Protein AF-A0A4R0JQH6-F1 (afdb_monomer_lite)

Structure (mmCIF, N/CA/C/O backbone):
data_AF-A0A4R0JQH6-F1
#
_entry.id   AF-A0A4R0JQH6-F1
#
loop_
_atom_site.group_PDB
_atom_site.id
_atom_site.type_symbol
_atom_site.label_atom_id
_atom_site.label_alt_id
_atom_site.label_comp_id
_atom_site.label_asym_id
_atom_site.label_entity_id
_atom_site.label_seq_id
_atom_site.pdbx_PDB_ins_code
_atom_site.Cartn_x
_atom_site.Cartn_y
_atom_site.Cartn_z
_atom_site.occupancy
_atom_site.B_iso_or_equiv
_atom_site.auth_seq_id
_atom_site.auth_comp_id
_atom_site.auth_asym_id
_atom_site.auth_atom_id
_atom_site.pdbx_PDB_model_num
ATOM 1 N N . MET A 1 1 ? 9.133 0.583 -5.913 1.00 33.62 1 MET A N 1
ATOM 2 C CA . MET A 1 1 ? 8.965 -0.615 -6.782 1.00 33.62 1 MET A CA 1
ATOM 3 C C . MET A 1 1 ? 9.363 -0.235 -8.214 1.00 33.62 1 MET A C 1
ATOM 5 O O . MET A 1 1 ? 8.990 0.852 -8.626 1.00 33.62 1 MET A O 1
ATOM 9 N N . LEU A 1 2 ? 10.168 -1.016 -8.957 1.00 27.08 2 LEU A N 1
ATOM 10 C CA . LEU A 1 2 ? 10.593 -0.625 -10.320 1.00 27.08 2 LEU A CA 1
ATOM 11 C C . LEU A 1 2 ? 9.439 -0.858 -11.313 1.00 27.08 2 LEU A C 1
ATOM 13 O O . LEU A 1 2 ? 9.282 -1.960 -11.832 1.00 27.08 2 LEU A O 1
ATOM 17 N N . VAL A 1 3 ? 8.613 0.161 -11.547 1.00 39.47 3 VAL A N 1
ATOM 18 C CA . VAL A 1 3 ? 7.642 0.173 -12.649 1.00 39.47 3 VAL A CA 1
ATOM 19 C C . VAL A 1 3 ? 8.381 0.680 -13.884 1.00 39.47 3 VAL A C 1
ATOM 21 O O . VAL A 1 3 ? 8.733 1.855 -13.969 1.00 39.47 3 VAL A O 1
ATOM 24 N N . VAL A 1 4 ? 8.685 -0.217 -14.823 1.00 35.81 4 VAL A N 1
ATOM 25 C CA . VAL A 1 4 ? 9.230 0.167 -16.131 1.00 35.81 4 VAL A CA 1
ATOM 26 C C . VAL A 1 4 ? 8.082 0.785 -16.922 1.00 35.81 4 VAL A C 1
ATOM 28 O O . VAL A 1 4 ? 7.180 0.077 -17.360 1.00 35.81 4 VAL A O 1
ATOM 31 N N . ALA A 1 5 ? 8.098 2.110 -17.053 1.00 39.00 5 ALA A N 1
ATOM 32 C CA . ALA A 1 5 ? 7.128 2.852 -17.842 1.00 39.00 5 ALA A CA 1
ATOM 33 C C . ALA A 1 5 ? 7.198 2.402 -19.310 1.00 39.00 5 ALA A C 1
ATOM 35 O O . ALA A 1 5 ? 8.166 2.681 -20.018 1.00 39.00 5 ALA A O 1
ATOM 36 N N . THR A 1 6 ? 6.172 1.696 -19.777 1.00 34.75 6 THR A N 1
ATOM 37 C CA . THR A 1 6 ? 5.913 1.544 -21.209 1.00 34.75 6 THR A CA 1
ATOM 38 C C . THR A 1 6 ? 5.288 2.845 -21.693 1.00 34.75 6 THR A C 1
ATOM 40 O O . THR A 1 6 ? 4.192 3.201 -21.265 1.00 34.75 6 THR A O 1
ATOM 43 N N . GLY A 1 7 ? 6.035 3.581 -22.516 1.00 36.38 7 GLY A N 1
ATOM 44 C CA . GLY A 1 7 ? 5.685 4.921 -22.972 1.00 36.38 7 GLY A CA 1
ATOM 45 C C . GLY A 1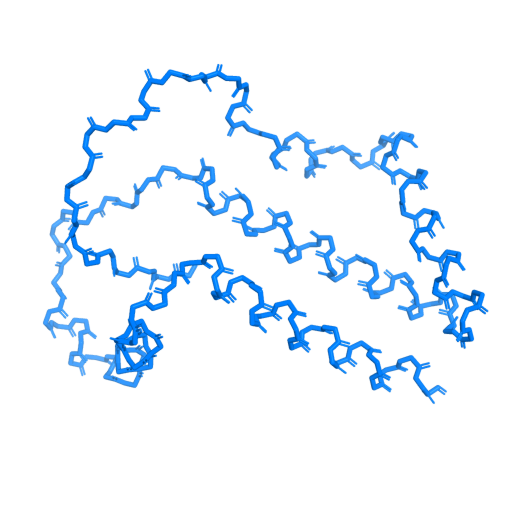 7 ? 4.319 5.017 -23.656 1.00 36.38 7 GLY A C 1
ATOM 46 O O . GLY A 1 7 ? 3.957 4.188 -24.489 1.00 36.38 7 GLY A O 1
ATOM 47 N N . GLY A 1 8 ? 3.614 6.091 -23.317 1.00 30.50 8 GLY A N 1
ATOM 48 C CA . GLY A 1 8 ? 2.473 6.639 -24.034 1.00 30.50 8 GLY A CA 1
ATOM 49 C C . GLY A 1 8 ? 2.417 8.132 -23.724 1.00 30.50 8 GLY A C 1
ATOM 50 O O . GLY A 1 8 ? 2.170 8.508 -22.582 1.00 30.50 8 GLY A O 1
ATOM 51 N N . ASP A 1 9 ? 2.737 8.963 -24.715 1.00 43.09 9 ASP A N 1
ATOM 52 C CA . ASP A 1 9 ? 2.652 10.421 -24.632 1.00 43.09 9 ASP A CA 1
ATOM 53 C C . ASP A 1 9 ? 1.188 10.858 -24.469 1.00 43.09 9 ASP A C 1
ATOM 55 O O . ASP A 1 9 ? 0.386 10.672 -25.386 1.00 43.09 9 ASP A O 1
ATOM 59 N N . ASP A 1 10 ? 0.856 11.498 -23.345 1.00 34.81 10 ASP A N 1
ATOM 60 C CA . ASP A 1 10 ? -0.345 12.332 -23.221 1.00 34.81 10 ASP A CA 1
ATOM 61 C C . ASP A 1 10 ? 0.034 13.721 -22.662 1.00 34.81 10 ASP A C 1
ATOM 63 O O . ASP A 1 10 ? 0.337 13.860 -21.471 1.00 34.81 10 ASP A O 1
ATOM 67 N N . PRO A 1 11 ? 0.095 14.772 -23.504 1.00 43.34 11 PRO A N 1
ATOM 68 C CA . PRO A 1 11 ? 0.470 16.115 -23.092 1.00 43.34 11 PRO A CA 1
ATOM 69 C C . PRO A 1 11 ? -0.778 16.937 -22.736 1.00 43.34 11 PRO A C 1
ATOM 71 O O . PRO A 1 11 ? -1.122 17.889 -23.437 1.00 43.34 11 PRO A O 1
ATOM 74 N N . ALA A 1 12 ? -1.473 16.598 -21.649 1.00 38.97 12 ALA A N 1
ATOM 75 C CA . ALA A 1 12 ? -2.611 17.392 -21.174 1.00 38.97 12 ALA A CA 1
ATOM 76 C C . ALA A 1 12 ? -2.855 17.240 -19.661 1.00 38.97 12 ALA A C 1
ATOM 78 O O . ALA A 1 12 ? -3.779 16.561 -19.229 1.00 38.97 12 ALA A O 1
ATOM 79 N N . GLY A 1 13 ? -2.046 17.904 -18.828 1.00 32.28 13 GLY A N 1
ATOM 80 C CA . GLY A 1 13 ? -2.298 17.911 -17.377 1.00 32.28 13 GLY A CA 1
ATOM 81 C C . GLY A 1 13 ? -1.535 18.941 -16.547 1.00 32.28 13 GLY A C 1
ATOM 82 O O . GLY A 1 13 ? -1.540 18.864 -15.321 1.00 32.28 13 GLY A O 1
ATOM 83 N N . ALA A 1 14 ? -0.866 19.909 -17.173 1.00 39.81 14 ALA A N 1
ATOM 84 C CA . ALA A 1 14 ? -0.080 20.914 -16.465 1.00 39.81 14 ALA A CA 1
ATOM 85 C C . ALA A 1 14 ? -0.945 22.085 -15.960 1.00 39.81 14 ALA A C 1
ATOM 87 O O . ALA A 1 14 ? -0.712 23.218 -16.364 1.00 39.81 14 ALA A O 1
ATOM 88 N N . GLU A 1 15 ? -1.933 21.847 -15.086 1.00 37.22 15 GLU A N 1
ATOM 89 C CA . GLU A 1 15 ? -2.580 22.952 -14.354 1.00 37.22 15 GLU A CA 1
ATOM 90 C C . GLU A 1 15 ? -3.309 22.528 -13.059 1.00 37.22 15 GLU A C 1
ATOM 92 O O . GLU A 1 15 ? -4.532 22.493 -13.001 1.00 37.22 15 GLU A O 1
ATOM 97 N N . GLN A 1 16 ? -2.548 22.226 -11.996 1.00 39.38 16 GLN A N 1
ATOM 98 C CA . GLN A 1 16 ? -2.859 22.580 -10.593 1.00 39.38 16 GLN A CA 1
ATOM 99 C C . GLN A 1 16 ? -1.728 22.117 -9.662 1.00 39.38 16 GLN A C 1
ATOM 101 O O . GLN A 1 16 ? -1.795 21.074 -9.020 1.00 39.38 16 GLN A O 1
ATOM 106 N N . ALA A 1 17 ? -0.663 22.914 -9.562 1.00 41.41 17 ALA A N 1
ATOM 107 C CA . ALA A 1 17 ? 0.397 22.701 -8.575 1.00 41.41 17 ALA A CA 1
ATOM 108 C C . ALA A 1 17 ? -0.054 23.188 -7.180 1.00 41.41 17 ALA A C 1
ATOM 110 O O . ALA A 1 17 ? 0.480 24.150 -6.631 1.00 41.41 17 ALA A O 1
ATOM 111 N N . GLY A 1 18 ? -1.087 22.548 -6.624 1.00 44.03 18 GLY A N 1
ATOM 112 C CA . GLY A 1 18 ? -1.308 22.514 -5.179 1.00 44.03 18 GLY A CA 1
ATOM 113 C C . GLY A 1 18 ? -0.267 21.586 -4.549 1.00 44.03 18 GLY A C 1
ATOM 114 O O . GLY A 1 18 ? 0.088 20.589 -5.166 1.00 44.03 18 GLY A O 1
ATOM 115 N N . ASP A 1 19 ? 0.259 21.952 -3.377 1.00 53.38 19 ASP A N 1
ATOM 116 C CA . ASP A 1 19 ? 1.410 21.329 -2.697 1.00 53.38 19 ASP A CA 1
ATOM 117 C C . ASP A 1 19 ? 1.611 19.825 -2.999 1.00 53.38 19 ASP A C 1
ATOM 119 O O . ASP A 1 19 ? 0.974 18.950 -2.410 1.00 53.38 19 ASP A O 1
ATOM 123 N N . LEU A 1 20 ? 2.549 19.545 -3.913 1.00 65.88 20 LEU A N 1
ATOM 124 C CA . LEU A 1 20 ? 2.930 18.221 -4.432 1.00 65.88 20 LEU A CA 1
ATOM 125 C C . LEU A 1 20 ? 3.530 17.279 -3.363 1.00 65.88 20 LEU A C 1
ATOM 127 O O . LEU A 1 20 ? 4.027 16.211 -3.697 1.00 65.88 20 LEU A O 1
ATOM 131 N N . ASN A 1 21 ? 3.516 17.657 -2.079 1.00 83.38 21 ASN A N 1
ATOM 132 C CA . ASN A 1 21 ? 4.166 16.937 -0.979 1.00 83.38 21 ASN A CA 1
ATOM 133 C C . ASN A 1 21 ? 3.191 16.420 0.090 1.00 83.38 21 ASN A C 1
ATOM 135 O O . ASN A 1 21 ? 3.613 16.145 1.217 1.00 83.38 21 ASN A O 1
ATOM 139 N N . GLY A 1 22 ? 1.896 16.294 -0.214 1.00 86.50 22 GLY A N 1
ATOM 140 C CA . GLY A 1 22 ? 0.880 15.883 0.765 1.00 86.50 22 GLY A CA 1
ATOM 141 C C . GLY A 1 22 ? 1.253 14.641 1.594 1.00 86.50 22 GLY A C 1
ATOM 142 O O . GLY A 1 22 ? 1.070 14.645 2.813 1.00 86.50 22 GLY A O 1
ATOM 143 N N . ALA A 1 23 ? 1.864 13.612 0.992 1.00 90.75 23 ALA A N 1
ATOM 144 C CA . ALA A 1 23 ? 2.277 12.418 1.728 1.00 90.75 23 ALA A CA 1
ATOM 145 C C . ALA A 1 23 ? 3.486 12.672 2.639 1.00 90.75 23 ALA A C 1
ATOM 147 O O . ALA A 1 23 ? 3.553 12.126 3.740 1.00 90.75 23 ALA A O 1
ATOM 148 N N . ARG A 1 24 ? 4.407 13.564 2.250 1.00 90.12 24 ARG A N 1
ATOM 149 C CA . ARG A 1 24 ? 5.528 13.989 3.109 1.00 90.12 24 ARG A CA 1
ATOM 150 C C . ARG A 1 24 ? 5.043 14.795 4.310 1.00 90.12 24 ARG A C 1
ATOM 152 O O . ARG A 1 24 ? 5.558 14.607 5.410 1.00 90.12 24 ARG A O 1
ATOM 159 N N . VAL A 1 25 ? 4.034 15.648 4.120 1.00 90.38 25 VAL A N 1
ATOM 160 C CA . VAL A 1 25 ? 3.391 16.387 5.218 1.00 90.38 25 VAL A CA 1
ATOM 161 C C . VAL A 1 25 ? 2.747 15.413 6.203 1.00 90.38 25 VAL A C 1
ATOM 163 O O . VAL A 1 25 ? 3.016 15.495 7.400 1.00 90.38 25 VAL A O 1
ATOM 166 N N . VAL A 1 26 ? 1.955 14.455 5.711 1.00 88.06 26 VAL A N 1
ATOM 167 C CA . VAL A 1 26 ? 1.317 13.426 6.550 1.00 88.06 26 VAL A CA 1
ATOM 168 C C . VAL A 1 26 ? 2.361 12.570 7.273 1.00 88.06 26 VAL A C 1
ATOM 170 O O . VAL A 1 26 ? 2.269 12.399 8.485 1.00 88.06 26 VAL A O 1
ATOM 173 N N . SER A 1 27 ? 3.405 12.112 6.578 1.00 87.06 27 SER A N 1
ATOM 174 C CA . SER A 1 27 ? 4.470 11.287 7.166 1.00 87.06 27 SER A CA 1
ATOM 175 C C . SER A 1 27 ? 5.264 12.001 8.267 1.00 87.06 27 SER A C 1
ATOM 177 O O . SER A 1 27 ? 5.850 11.335 9.119 1.00 87.06 27 SER A O 1
ATOM 179 N N . ALA A 1 28 ? 5.318 13.334 8.263 1.00 87.75 28 ALA A N 1
ATOM 180 C CA . ALA A 1 28 ? 5.978 14.116 9.308 1.00 87.75 28 ALA A CA 1
ATOM 181 C C . ALA A 1 28 ? 5.041 14.465 10.482 1.00 87.75 28 ALA A C 1
ATOM 183 O O . ALA A 1 28 ? 5.500 14.913 11.535 1.00 87.75 28 ALA A O 1
ATOM 184 N N . ALA A 1 29 ? 3.733 14.250 10.338 1.00 86.56 29 ALA A N 1
ATOM 185 C CA . ALA A 1 29 ? 2.700 14.780 11.222 1.00 86.56 29 ALA A CA 1
ATOM 186 C C . ALA A 1 29 ? 2.394 13.894 12.448 1.00 86.56 29 ALA A C 1
ATOM 188 O O . ALA A 1 29 ? 1.251 13.822 12.896 1.00 86.56 29 ALA A O 1
ATOM 189 N N . HIS A 1 30 ? 3.410 13.271 13.053 1.00 78.56 30 HIS A N 1
ATOM 190 C CA . HIS A 1 30 ? 3.262 12.347 14.193 1.00 78.56 30 HIS A CA 1
ATOM 191 C C . HIS A 1 30 ? 2.541 12.938 15.420 1.00 78.56 30 HIS A C 1
ATOM 193 O O . HIS A 1 30 ? 1.983 12.194 16.221 1.00 78.56 30 HIS A O 1
ATOM 199 N N . LEU A 1 31 ? 2.557 14.266 15.581 1.00 87.12 31 LEU A N 1
ATOM 200 C CA . LEU A 1 31 ? 1.888 14.983 16.677 1.00 87.12 31 LEU A CA 1
ATOM 201 C C . LEU A 1 31 ? 0.568 15.648 16.246 1.00 87.12 31 LEU A C 1
ATOM 203 O O . LEU A 1 31 ? 0.012 16.471 16.972 1.00 87.12 31 LEU A O 1
ATOM 207 N N . SER A 1 32 ? 0.062 15.333 15.052 1.00 90.06 32 SER A N 1
ATOM 208 C CA . SER A 1 32 ? -1.177 15.911 14.535 1.00 90.06 32 SER A CA 1
ATOM 209 C C . SER A 1 32 ? -2.396 15.373 15.276 1.00 90.06 32 SER A C 1
ATOM 211 O O . SER A 1 32 ? -2.731 14.193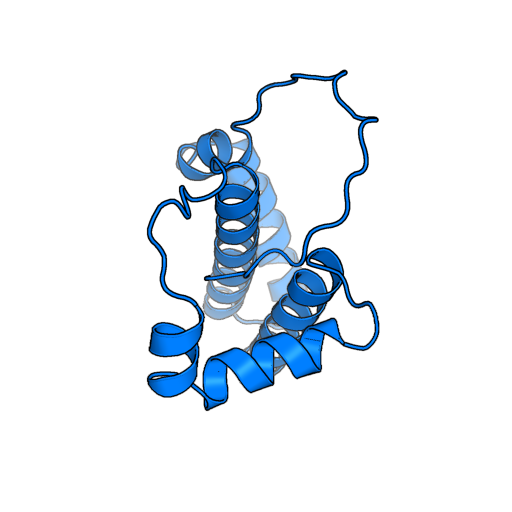 15.183 1.00 90.06 32 SER A O 1
ATOM 213 N N . LEU A 1 33 ? -3.133 16.274 15.934 1.00 90.88 33 LEU A N 1
ATOM 214 C CA . LEU A 1 33 ? -4.413 15.950 16.575 1.00 90.88 33 LEU A CA 1
ATOM 215 C C . LEU A 1 33 ? -5.463 15.456 15.570 1.00 90.88 33 LEU A C 1
ATOM 217 O O . LEU A 1 33 ? -6.310 14.638 15.915 1.00 90.88 33 LEU A O 1
ATOM 221 N N . LYS A 1 34 ? -5.400 15.921 14.314 1.00 91.31 34 LYS A N 1
ATOM 222 C CA . LYS A 1 34 ? -6.305 15.450 13.257 1.00 91.31 34 LYS A CA 1
ATOM 223 C C . LYS A 1 34 ? -6.013 14.003 12.874 1.00 91.31 34 LYS A C 1
ATOM 225 O O . LYS A 1 34 ? -6.948 13.220 12.758 1.00 91.31 34 LYS A O 1
ATOM 230 N N . LEU A 1 35 ? -4.737 13.645 12.707 1.00 88.56 35 LEU A N 1
ATOM 231 C CA . LEU A 1 35 ? -4.365 12.256 12.426 1.00 88.56 35 LEU A CA 1
ATOM 232 C C . LEU A 1 35 ? -4.688 11.357 13.616 1.00 88.56 35 LEU A C 1
ATOM 234 O O . LEU A 1 35 ? -5.250 10.291 13.411 1.00 88.56 35 LEU A O 1
ATOM 238 N N . ALA A 1 36 ? -4.463 11.824 14.848 1.00 90.06 36 ALA A N 1
ATOM 239 C CA . ALA A 1 36 ? -4.881 11.094 16.042 1.00 90.06 36 ALA A CA 1
ATOM 240 C C . ALA A 1 36 ? -6.394 10.803 16.049 1.00 90.06 36 ALA A C 1
ATOM 242 O O . ALA A 1 36 ? -6.787 9.677 16.334 1.00 90.06 36 ALA A O 1
ATOM 243 N N . ALA A 1 37 ? -7.239 11.772 15.674 1.00 93.38 37 ALA A N 1
ATOM 244 C CA . ALA A 1 37 ? -8.687 11.569 15.580 1.00 93.38 37 ALA A CA 1
ATOM 245 C C . ALA A 1 37 ? -9.083 10.570 14.476 1.00 93.38 37 ALA A C 1
ATOM 247 O O . ALA A 1 37 ? -9.984 9.758 14.672 1.00 93.38 37 ALA A O 1
ATOM 248 N N . ILE A 1 38 ? -8.398 10.599 13.328 1.00 92.06 38 ILE A N 1
ATOM 249 C CA . ILE A 1 38 ? -8.614 9.628 12.244 1.00 92.06 38 ILE A CA 1
ATOM 250 C C . ILE A 1 38 ? -8.195 8.221 12.690 1.00 92.06 38 ILE A C 1
ATOM 252 O O . ILE A 1 38 ? -8.949 7.269 12.493 1.00 92.06 38 ILE A O 1
ATOM 256 N N . SER A 1 39 ? -7.028 8.082 13.325 1.00 92.25 39 SER A N 1
ATOM 257 C CA . SER A 1 39 ? -6.562 6.803 13.865 1.00 92.25 39 SER A CA 1
ATOM 258 C C . SER A 1 39 ? -7.509 6.268 14.940 1.00 92.25 39 SER A C 1
ATOM 260 O O . SER A 1 39 ? -7.828 5.083 14.920 1.00 92.25 39 SER A O 1
ATOM 262 N N . GLU A 1 40 ? -7.999 7.125 15.841 1.00 95.12 40 GLU A N 1
ATOM 263 C CA . GLU A 1 40 ? -8.986 6.759 16.865 1.00 95.12 40 GLU A CA 1
ATOM 264 C C . GLU A 1 40 ? -10.280 6.239 16.229 1.00 95.12 40 GLU A C 1
ATOM 266 O O . GLU A 1 40 ? -10.777 5.180 16.611 1.00 95.12 40 GLU A O 1
ATOM 271 N N . LEU A 1 41 ? -10.796 6.926 15.206 1.00 97.44 41 LEU A N 1
ATOM 272 C CA . LEU A 1 41 ? -11.990 6.492 14.481 1.00 97.44 41 LEU A CA 1
ATOM 273 C C . LEU A 1 41 ? -11.782 5.132 13.797 1.00 97.44 41 LEU A C 1
ATOM 275 O O . LEU A 1 41 ? -12.651 4.264 13.876 1.00 97.44 41 LEU A O 1
ATOM 279 N N . ALA A 1 42 ? -10.639 4.926 13.140 1.00 95.31 42 ALA A N 1
ATOM 280 C CA . ALA A 1 42 ? -10.333 3.669 12.463 1.00 95.31 42 ALA A CA 1
ATOM 281 C C . ALA A 1 42 ? -10.206 2.500 13.454 1.00 95.31 42 ALA A C 1
ATOM 283 O O . ALA A 1 42 ? -10.777 1.430 13.238 1.00 95.31 42 ALA A O 1
ATOM 284 N N . ILE A 1 43 ? -9.488 2.711 14.560 1.00 97.00 43 ILE A N 1
ATOM 285 C CA . ILE A 1 43 ? -9.255 1.690 15.587 1.00 97.00 43 ILE A CA 1
ATOM 286 C C . ILE A 1 43 ? -10.558 1.346 16.313 1.00 97.00 43 ILE A C 1
ATOM 288 O O . ILE A 1 43 ? -10.880 0.165 16.442 1.00 97.00 43 ILE A O 1
ATOM 292 N N . SER A 1 44 ? -11.327 2.349 16.746 1.00 97.69 44 SER A N 1
ATOM 293 C CA . SER A 1 44 ? -12.604 2.128 17.439 1.00 97.69 44 SER A CA 1
ATOM 294 C C . SER A 1 44 ? -13.617 1.418 16.540 1.00 97.69 44 SER A C 1
ATOM 296 O O . SER A 1 44 ? -14.224 0.440 16.966 1.00 97.69 44 SER A O 1
ATOM 298 N N . SER A 1 45 ? -13.696 1.792 15.259 1.00 97.12 45 SER A N 1
ATOM 299 C CA . SER A 1 45 ? -14.545 1.109 14.274 1.00 97.12 45 SER A CA 1
ATOM 300 C C . SER A 1 45 ? -14.220 -0.383 14.141 1.00 97.12 45 SER A C 1
ATOM 302 O O . SER A 1 45 ? -15.127 -1.209 14.013 1.00 97.12 45 SER A O 1
ATOM 304 N N . LEU A 1 46 ? -12.939 -0.758 14.141 1.00 94.38 46 LEU A N 1
ATOM 305 C CA . LEU A 1 46 ? -12.528 -2.166 14.097 1.00 94.38 46 LEU A CA 1
ATOM 306 C C . LEU A 1 46 ? -12.840 -2.883 15.418 1.00 94.38 46 LEU A C 1
ATOM 308 O O . LEU A 1 46 ? -13.310 -4.021 15.401 1.00 94.38 46 LEU A O 1
ATOM 312 N N . ALA A 1 47 ? -12.643 -2.208 16.551 1.00 95.69 47 ALA A N 1
ATOM 313 C CA . ALA A 1 47 ? -12.931 -2.757 17.872 1.00 95.69 47 ALA A CA 1
ATOM 314 C C . ALA A 1 47 ? -14.426 -3.032 18.091 1.00 95.69 47 ALA A C 1
ATOM 316 O O . ALA A 1 47 ? -14.794 -4.097 18.583 1.00 95.69 47 ALA A O 1
ATOM 317 N N . GLU A 1 48 ? -15.302 -2.132 17.640 1.00 97.12 48 GLU A N 1
ATOM 318 C CA . GLU A 1 48 ? -16.761 -2.328 17.637 1.00 97.12 48 GLU A CA 1
ATOM 319 C C . GLU A 1 48 ? -17.194 -3.557 16.825 1.00 97.12 48 GLU A C 1
ATOM 321 O O . GLU A 1 48 ? -18.254 -4.132 17.066 1.00 97.12 48 GLU A O 1
ATOM 326 N N . ARG A 1 49 ? -16.358 -3.987 15.874 1.00 93.25 49 ARG A N 1
ATOM 327 C CA . ARG A 1 49 ? -16.566 -5.176 15.036 1.00 93.25 49 ARG A CA 1
ATOM 328 C C . ARG A 1 49 ? -15.877 -6.427 15.594 1.00 93.25 49 ARG A C 1
ATOM 330 O O . ARG A 1 49 ? -15.807 -7.437 14.901 1.00 93.25 49 ARG A O 1
ATOM 337 N N . GLY A 1 50 ? -15.399 -6.373 16.837 1.00 92.75 50 GLY A N 1
ATOM 338 C CA . GLY A 1 50 ? -14.845 -7.516 17.565 1.00 92.75 50 GLY A CA 1
ATOM 339 C C . GLY A 1 50 ? -13.342 -7.731 17.394 1.00 92.75 50 GLY A C 1
ATOM 340 O O . GLY A 1 50 ? -12.820 -8.705 17.926 1.00 92.75 50 GLY A O 1
ATOM 341 N N . VAL A 1 51 ? -12.630 -6.841 16.699 1.00 94.50 51 VAL A N 1
ATOM 342 C CA . VAL A 1 51 ? -11.166 -6.922 16.583 1.00 94.50 51 VAL A CA 1
ATOM 343 C C . VAL A 1 51 ? -10.524 -6.428 17.883 1.00 94.50 51 VAL A C 1
ATOM 345 O O . VAL A 1 51 ? -10.924 -5.400 18.429 1.00 94.50 51 VAL A O 1
ATOM 348 N N . SER A 1 52 ? -9.500 -7.118 18.391 1.00 94.88 52 SER A N 1
ATOM 349 C CA . SER A 1 52 ? -8.773 -6.648 19.577 1.00 94.88 52 SER A CA 1
ATOM 350 C C . SER A 1 52 ? -8.179 -5.247 19.339 1.00 94.88 52 SER A C 1
ATOM 352 O O . SER A 1 52 ? -7.735 -4.937 18.235 1.00 94.88 52 SER A O 1
ATOM 354 N N . LEU A 1 53 ? -8.100 -4.386 20.363 1.00 95.44 53 LEU A N 1
ATOM 355 C CA . LEU A 1 53 ? -7.492 -3.048 20.207 1.00 95.44 53 LEU A CA 1
ATOM 356 C C . LEU A 1 53 ? -6.042 -3.113 19.701 1.00 95.44 53 LEU A C 1
ATOM 358 O O . LEU A 1 53 ? -5.590 -2.231 18.966 1.00 95.44 53 LEU A O 1
ATOM 362 N N . ARG A 1 54 ? -5.315 -4.172 20.078 1.00 94.81 54 ARG A N 1
ATOM 363 C CA . ARG A 1 54 ? -3.955 -4.435 19.602 1.00 94.81 54 ARG A CA 1
ATOM 364 C C . ARG A 1 54 ? -3.945 -4.644 18.090 1.00 94.81 54 ARG A C 1
ATOM 366 O O . ARG A 1 54 ? -3.174 -3.980 17.398 1.00 94.81 54 ARG A O 1
ATOM 373 N N . ASP A 1 55 ? -4.795 -5.530 17.588 1.00 94.81 55 ASP A N 1
ATOM 374 C CA . ASP A 1 55 ? -4.812 -5.882 16.169 1.00 94.81 55 ASP A CA 1
ATOM 375 C C . ASP A 1 55 ? -5.461 -4.783 15.332 1.00 94.81 55 ASP A C 1
ATOM 377 O O . ASP A 1 55 ? -4.948 -4.450 14.269 1.00 94.81 55 ASP A O 1
ATOM 381 N N . ALA A 1 56 ? -6.494 -4.116 15.850 1.00 95.00 56 ALA A N 1
ATOM 382 C CA . ALA A 1 56 ? -7.098 -2.938 15.234 1.00 95.00 56 ALA A CA 1
ATOM 383 C C . ALA A 1 56 ? -6.057 -1.837 14.981 1.00 95.00 56 ALA A C 1
ATOM 385 O O . ALA A 1 56 ? -5.990 -1.279 13.884 1.00 95.00 56 ALA A O 1
ATOM 386 N N . ARG A 1 57 ? -5.179 -1.572 15.961 1.00 94.50 57 ARG A N 1
ATOM 387 C CA . ARG A 1 57 ? -4.055 -0.639 15.798 1.00 94.50 57 ARG A CA 1
ATOM 388 C C . ARG A 1 57 ? -3.072 -1.100 1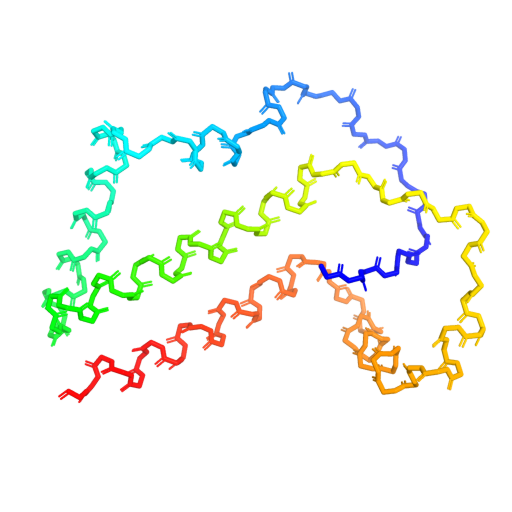4.725 1.00 94.50 57 ARG A C 1
ATOM 390 O O . ARG A 1 57 ? -2.628 -0.280 13.924 1.00 94.50 57 ARG A O 1
ATOM 397 N N . ILE A 1 58 ? -2.704 -2.381 14.715 1.00 94.88 58 ILE A N 1
ATOM 398 C CA . ILE A 1 58 ? -1.769 -2.933 13.724 1.00 94.88 58 ILE A CA 1
ATOM 399 C C . ILE A 1 58 ? -2.355 -2.820 12.313 1.00 94.88 58 ILE A C 1
ATOM 401 O O . ILE A 1 58 ? -1.658 -2.372 11.403 1.00 94.88 58 ILE A O 1
ATOM 405 N N . ILE A 1 59 ? -3.631 -3.162 12.137 1.00 93.94 59 ILE A N 1
ATOM 406 C CA . ILE A 1 59 ? -4.343 -3.074 10.860 1.00 93.94 59 ILE A CA 1
ATOM 407 C C . ILE A 1 59 ? -4.378 -1.624 10.371 1.00 93.94 59 ILE A C 1
ATOM 409 O O . ILE A 1 59 ? -3.946 -1.356 9.250 1.00 93.94 59 ILE A O 1
ATOM 413 N N . ALA A 1 60 ? -4.814 -0.683 11.218 1.00 93.31 60 ALA A N 1
ATOM 414 C CA . ALA A 1 60 ? -4.892 0.733 10.859 1.00 93.31 60 ALA A CA 1
ATOM 415 C C . ALA A 1 60 ? -3.528 1.289 10.413 1.00 93.31 60 ALA A C 1
ATOM 417 O O . ALA A 1 60 ? -3.423 1.881 9.341 1.00 93.31 60 ALA A O 1
ATOM 418 N N . LEU A 1 61 ? -2.465 1.013 11.178 1.00 92.88 61 LEU A N 1
ATOM 419 C CA . LEU A 1 61 ? -1.105 1.441 10.834 1.00 92.88 61 LEU A CA 1
ATOM 420 C C . LEU A 1 61 ? -0.570 0.767 9.564 1.00 92.88 61 LEU A C 1
ATOM 422 O O . LEU A 1 61 ? 0.240 1.359 8.855 1.00 92.88 61 LEU A O 1
ATOM 426 N N . THR A 1 62 ? -0.982 -0.468 9.278 1.00 94.69 62 THR A N 1
ATOM 427 C CA . THR A 1 62 ? -0.561 -1.184 8.065 1.00 94.69 62 THR A CA 1
ATOM 428 C C . THR A 1 62 ? -1.154 -0.525 6.825 1.00 94.69 62 THR A C 1
ATOM 430 O O . THR A 1 62 ? -0.418 -0.226 5.887 1.00 94.69 62 THR A O 1
ATOM 433 N N . VAL A 1 63 ? -2.458 -0.232 6.846 1.00 93.38 63 VAL A N 1
ATOM 434 C CA . VAL A 1 63 ? -3.144 0.469 5.750 1.00 93.38 63 VAL A CA 1
ATOM 435 C C . VAL A 1 63 ? -2.588 1.881 5.573 1.00 93.38 63 VAL A C 1
ATOM 437 O O . VAL A 1 63 ? -2.304 2.285 4.447 1.00 93.38 63 VAL A O 1
ATOM 440 N N . GLU A 1 64 ? -2.375 2.612 6.671 1.00 92.44 64 GLU A N 1
ATOM 441 C CA . GLU A 1 64 ? -1.786 3.954 6.644 1.00 92.44 64 GLU A CA 1
ATOM 442 C C . GLU A 1 64 ? -0.403 3.944 5.986 1.00 92.44 64 GLU A C 1
ATOM 444 O O . GLU A 1 64 ? -0.173 4.672 5.024 1.00 92.44 64 GLU A O 1
ATOM 449 N N . ARG A 1 65 ? 0.511 3.085 6.453 1.00 92.88 65 ARG A N 1
ATOM 450 C CA . ARG A 1 65 ? 1.884 3.019 5.929 1.00 92.88 65 ARG A CA 1
ATOM 451 C C . ARG A 1 65 ? 1.933 2.571 4.476 1.00 92.88 65 ARG A C 1
ATOM 453 O O . ARG A 1 65 ? 2.731 3.111 3.718 1.00 92.88 65 ARG A O 1
ATOM 460 N N . PHE A 1 66 ? 1.092 1.611 4.094 1.00 94.94 66 PHE A N 1
ATOM 461 C CA . PHE A 1 66 ? 0.978 1.174 2.705 1.00 94.94 66 PHE A CA 1
ATOM 462 C C . PHE A 1 66 ? 0.517 2.327 1.801 1.00 94.94 66 PHE A C 1
ATOM 464 O O . PHE A 1 66 ? 1.152 2.615 0.791 1.00 94.94 66 PHE A O 1
ATOM 471 N N . THR A 1 67 ? -0.533 3.040 2.213 1.00 94.00 67 THR A N 1
ATOM 472 C CA . THR A 1 67 ? -1.114 4.146 1.439 1.00 94.00 67 THR A CA 1
ATOM 473 C C . THR A 1 67 ? -0.164 5.337 1.349 1.00 94.00 67 THR A C 1
ATOM 475 O O . THR A 1 67 ? 0.093 5.839 0.262 1.00 94.00 67 THR A O 1
ATOM 478 N N . VAL A 1 68 ? 0.406 5.777 2.474 1.00 93.31 68 VAL A N 1
ATOM 479 C CA . VAL A 1 68 ? 1.366 6.891 2.490 1.00 93.31 68 VAL A CA 1
ATOM 480 C C . VAL A 1 68 ? 2.618 6.536 1.688 1.00 93.31 68 VAL A C 1
ATOM 482 O O . VAL A 1 68 ? 3.116 7.382 0.955 1.00 93.31 68 VAL A O 1
ATOM 485 N N . GLY A 1 69 ? 3.102 5.293 1.778 1.00 93.19 69 GLY A N 1
ATOM 486 C CA . GLY A 1 69 ? 4.222 4.811 0.970 1.00 93.19 69 GLY A CA 1
ATOM 487 C C . GLY A 1 69 ? 3.938 4.878 -0.530 1.00 93.19 69 GLY A C 1
ATOM 488 O O . GLY A 1 69 ? 4.772 5.379 -1.275 1.00 93.19 69 GLY A O 1
ATOM 489 N N . HIS A 1 70 ? 2.747 4.451 -0.958 1.00 93.56 70 HIS A N 1
ATOM 490 C CA . HIS A 1 70 ? 2.322 4.551 -2.353 1.00 93.56 70 HIS A CA 1
ATOM 491 C C . HIS A 1 70 ? 2.308 6.002 -2.850 1.00 93.56 70 HIS A C 1
ATOM 493 O O . HIS A 1 70 ? 2.960 6.313 -3.840 1.00 93.56 70 HIS A O 1
ATOM 499 N N . VAL A 1 71 ? 1.670 6.915 -2.111 1.00 94.06 71 VAL A N 1
ATOM 500 C CA . VAL A 1 71 ? 1.597 8.329 -2.517 1.00 94.06 71 VAL A CA 1
ATOM 501 C C . VAL A 1 71 ? 2.974 9.005 -2.474 1.00 94.06 71 VAL A C 1
ATOM 503 O O . VAL A 1 71 ? 3.251 9.901 -3.263 1.00 94.06 71 VAL A O 1
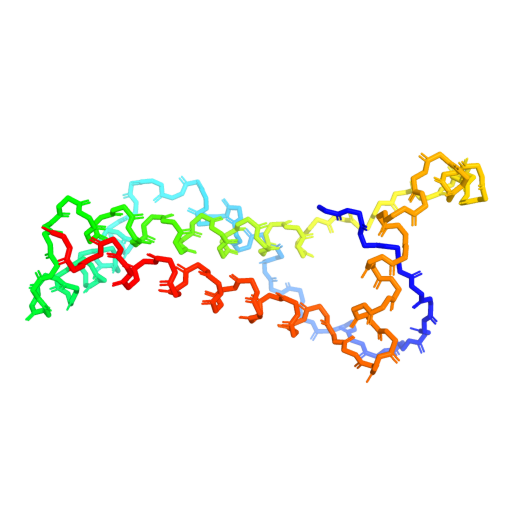ATOM 506 N N . LEU A 1 72 ? 3.883 8.579 -1.588 1.00 92.94 72 LEU A N 1
ATOM 507 C CA . LEU A 1 72 ? 5.276 9.037 -1.626 1.00 92.94 72 LEU A CA 1
ATOM 508 C C . LEU A 1 72 ? 5.992 8.599 -2.911 1.00 92.94 72 LEU A C 1
ATOM 510 O O . LEU A 1 72 ? 6.774 9.384 -3.447 1.00 92.94 72 LEU A O 1
ATOM 514 N N . GLU A 1 73 ? 5.746 7.381 -3.403 1.00 90.38 73 GLU A N 1
ATOM 515 C CA . GLU A 1 73 ? 6.276 6.931 -4.697 1.00 90.38 73 GLU A CA 1
ATOM 516 C C . GLU A 1 73 ? 5.682 7.757 -5.852 1.00 90.38 73 GLU A C 1
ATOM 518 O O . GLU A 1 73 ? 6.438 8.207 -6.707 1.00 90.38 73 GLU A O 1
ATOM 523 N N . GLU A 1 74 ? 4.377 8.050 -5.837 1.00 90.25 74 GLU A N 1
ATOM 524 C CA . GLU A 1 74 ? 3.721 8.902 -6.849 1.00 90.25 74 GLU A CA 1
ATOM 525 C C . GLU A 1 74 ? 4.241 10.347 -6.852 1.00 90.25 74 GLU A C 1
ATOM 527 O O . GLU A 1 74 ? 4.397 10.963 -7.904 1.00 90.25 74 GLU A O 1
ATOM 532 N N . GLN A 1 75 ? 4.518 10.900 -5.667 1.00 91.12 75 GLN A N 1
ATOM 533 C CA . GLN A 1 75 ? 5.059 12.254 -5.498 1.00 91.12 75 GLN A CA 1
ATOM 534 C C . GLN A 1 75 ? 6.565 12.338 -5.780 1.00 91.12 75 GLN A C 1
ATOM 536 O O . GLN A 1 75 ? 7.127 13.437 -5.810 1.00 91.12 75 GLN A O 1
ATOM 541 N N . SER A 1 76 ? 7.243 11.201 -5.946 1.00 89.62 76 SER A N 1
ATOM 542 C CA . SER A 1 76 ? 8.673 11.178 -6.237 1.00 89.62 76 SER A CA 1
ATOM 543 C C . SER A 1 76 ? 8.932 11.530 -7.704 1.00 89.62 76 SER A C 1
ATOM 545 O O . SER A 1 76 ? 8.151 11.159 -8.579 1.00 89.62 76 SER A O 1
ATOM 547 N N . PRO A 1 77 ? 10.037 12.235 -8.013 1.00 88.56 77 PRO A N 1
ATOM 548 C CA . PRO A 1 77 ? 10.410 12.473 -9.399 1.00 88.56 77 PRO A CA 1
ATOM 549 C C . PRO A 1 77 ? 10.606 11.133 -10.129 1.00 88.56 77 PRO A C 1
ATOM 551 O O . PRO A 1 77 ? 11.106 10.182 -9.515 1.00 88.56 77 PRO A O 1
ATOM 554 N N . PRO A 1 78 ? 10.263 11.051 -11.429 1.00 86.00 78 PRO A N 1
ATOM 555 C CA . PRO A 1 78 ? 10.548 9.867 -12.225 1.00 86.00 78 PRO A CA 1
ATOM 556 C C . PRO A 1 78 ? 12.033 9.490 -12.130 1.00 86.00 78 PRO A C 1
ATOM 558 O O . PRO A 1 78 ? 12.886 10.384 -12.085 1.00 86.00 78 PRO A O 1
ATOM 561 N N . PRO A 1 79 ? 12.368 8.189 -12.094 1.00 86.56 79 PRO A N 1
ATOM 562 C CA . PRO A 1 79 ? 13.759 7.768 -12.054 1.00 86.56 79 PRO A CA 1
ATOM 563 C C . PRO A 1 79 ? 14.487 8.213 -13.327 1.00 86.56 79 PRO A C 1
ATOM 565 O O . PRO A 1 79 ? 13.939 8.127 -14.427 1.00 86.56 79 PRO A O 1
ATOM 568 N N . ASP A 1 80 ? 15.741 8.644 -13.187 1.00 90.75 80 ASP A N 1
ATOM 569 C CA . ASP A 1 80 ? 16.622 8.819 -14.341 1.00 90.75 80 ASP A CA 1
ATOM 570 C C . ASP A 1 80 ? 17.012 7.438 -14.877 1.00 90.75 80 ASP A C 1
ATOM 572 O O . ASP A 1 80 ? 17.696 6.660 -14.211 1.00 90.75 80 ASP A O 1
ATOM 576 N N . VAL A 1 81 ? 16.534 7.125 -16.078 1.00 92.19 81 VAL A N 1
ATOM 577 C CA . VAL A 1 81 ? 16.788 5.848 -16.758 1.00 92.19 81 VAL A CA 1
ATOM 578 C C . VAL A 1 81 ? 17.947 5.937 -17.753 1.00 92.19 81 VAL A C 1
ATOM 580 O O . VAL A 1 81 ? 18.200 4.991 -18.501 1.00 92.19 81 VAL A O 1
ATOM 583 N N . THR A 1 82 ? 18.673 7.058 -17.782 1.00 94.38 82 THR A N 1
ATOM 584 C CA . THR A 1 82 ? 19.817 7.246 -18.676 1.00 94.38 82 THR A CA 1
ATOM 585 C C . THR A 1 82 ? 20.892 6.195 -18.398 1.00 94.38 82 THR A C 1
ATOM 587 O O . THR A 1 82 ? 21.432 6.098 -17.299 1.00 94.38 82 THR A O 1
ATOM 590 N N . GLY A 1 83 ? 21.221 5.395 -19.415 1.00 92.94 83 GLY A N 1
ATOM 591 C CA . GLY A 1 83 ? 22.214 4.322 -19.303 1.00 92.94 83 GLY A CA 1
ATOM 592 C C . GLY A 1 83 ? 21.700 3.031 -18.655 1.00 92.94 83 GLY A C 1
ATOM 593 O O . GLY A 1 83 ? 22.497 2.119 -18.441 1.00 92.94 83 GLY A O 1
ATOM 594 N N . PHE A 1 84 ? 20.399 2.917 -18.365 1.00 94.12 84 PHE A N 1
ATOM 595 C CA . PHE A 1 84 ? 19.814 1.663 -17.899 1.00 94.12 84 PHE A CA 1
ATOM 596 C C . PHE A 1 84 ? 19.704 0.649 -19.048 1.00 94.12 84 PHE A C 1
ATOM 598 O O . PHE A 1 84 ? 18.955 0.848 -20.005 1.00 94.12 84 PHE A O 1
ATOM 605 N N . ASP A 1 85 ? 20.442 -0.456 -18.946 1.00 95.50 85 ASP A N 1
ATOM 606 C CA . ASP A 1 85 ? 20.380 -1.560 -19.906 1.00 95.50 85 ASP A CA 1
ATOM 607 C C . ASP A 1 85 ? 19.240 -2.524 -19.550 1.00 95.50 85 ASP A C 1
ATOM 609 O O . ASP A 1 85 ? 19.384 -3.434 -18.724 1.00 95.50 85 ASP A O 1
ATOM 613 N N . LEU A 1 86 ? 18.090 -2.313 -20.193 1.00 91.00 86 LEU A N 1
ATOM 614 C CA . LEU A 1 86 ? 16.893 -3.124 -19.986 1.00 91.00 86 LEU A CA 1
ATOM 615 C C . LEU A 1 86 ? 17.087 -4.591 -20.398 1.00 91.00 86 LEU A C 1
ATOM 617 O O . LEU A 1 86 ? 16.494 -5.470 -19.773 1.00 91.00 86 LEU A O 1
ATOM 621 N N . GLU A 1 87 ? 17.906 -4.878 -21.411 1.00 95.69 87 GLU A N 1
ATOM 622 C CA . GLU A 1 87 ? 18.105 -6.252 -21.882 1.00 95.69 87 GLU A CA 1
ATOM 623 C C . GLU A 1 87 ? 18.972 -7.044 -20.903 1.00 95.69 87 GLU A C 1
ATOM 625 O O . GLU A 1 87 ? 18.611 -8.162 -20.524 1.00 95.69 87 GLU A O 1
ATOM 630 N N . THR A 1 88 ? 20.053 -6.442 -20.398 1.00 97.38 88 THR A N 1
ATOM 631 C CA . THR A 1 88 ? 20.853 -7.050 -19.323 1.00 97.38 88 THR A CA 1
ATOM 632 C C . THR A 1 88 ? 20.020 -7.234 -18.053 1.00 97.38 88 THR A C 1
ATOM 634 O O . THR A 1 88 ? 20.068 -8.299 -17.431 1.00 97.38 88 THR A O 1
ATOM 637 N N . PHE A 1 89 ? 19.202 -6.242 -17.683 1.00 95.19 89 PHE A N 1
ATOM 638 C CA . PHE A 1 89 ? 18.306 -6.360 -16.532 1.00 95.19 89 PHE A CA 1
ATOM 639 C C . PHE A 1 89 ? 17.287 -7.495 -16.710 1.00 95.19 89 PHE A C 1
ATOM 641 O O . PHE A 1 89 ? 17.088 -8.294 -15.794 1.00 95.19 89 PHE A O 1
ATOM 648 N N . ARG A 1 90 ? 16.677 -7.620 -17.895 1.00 96.94 90 ARG A N 1
ATOM 649 C CA . ARG A 1 90 ? 15.737 -8.704 -18.215 1.00 96.94 90 ARG A CA 1
ATOM 650 C C . ARG A 1 90 ? 16.408 -10.073 -18.153 1.00 96.94 90 ARG A C 1
ATOM 652 O O . ARG A 1 90 ? 15.818 -10.999 -17.602 1.00 96.94 90 ARG A O 1
ATOM 659 N N . ALA A 1 91 ? 17.630 -10.200 -18.669 1.00 97.44 91 ALA A N 1
ATOM 660 C CA . ALA A 1 91 ? 18.390 -11.446 -18.603 1.00 97.44 91 ALA A CA 1
ATOM 661 C C . ALA A 1 91 ? 18.712 -11.855 -17.153 1.00 97.44 91 ALA A C 1
ATOM 663 O O . ALA A 1 91 ? 18.668 -13.041 -16.826 1.00 97.44 91 ALA A O 1
ATOM 664 N N . ALA A 1 92 ? 18.993 -10.884 -16.277 1.00 98.19 92 ALA A N 1
ATOM 665 C CA . ALA A 1 92 ? 19.279 -11.124 -14.863 1.00 98.19 92 ALA A CA 1
ATOM 666 C C . ALA A 1 92 ? 18.019 -11.373 -14.008 1.00 98.19 92 ALA A C 1
ATOM 668 O O . ALA A 1 92 ? 18.078 -12.115 -13.026 1.00 98.19 92 ALA A O 1
ATOM 669 N N . HIS A 1 93 ? 16.878 -10.776 -14.371 1.00 97.44 93 HIS A N 1
ATOM 670 C CA . HIS A 1 93 ? 15.637 -10.801 -13.583 1.00 97.44 93 HIS A CA 1
ATOM 671 C C . HIS A 1 93 ? 14.398 -11.215 -14.404 1.00 97.44 93 HIS A C 1
ATOM 673 O O . HIS A 1 93 ? 13.381 -10.511 -14.390 1.00 97.44 93 HIS A O 1
ATOM 679 N N . PRO A 1 94 ? 14.424 -12.373 -15.094 1.00 97.12 94 PRO A N 1
ATOM 680 C CA . PRO A 1 94 ? 13.374 -12.744 -16.042 1.00 97.12 94 PRO A CA 1
ATOM 681 C C . PRO A 1 94 ? 12.001 -12.912 -15.378 1.00 97.12 94 PRO A C 1
ATOM 683 O O . PRO A 1 94 ? 10.995 -12.487 -15.941 1.00 97.12 94 PRO A O 1
ATOM 686 N N . ALA A 1 95 ? 11.949 -13.465 -14.160 1.00 97.94 95 ALA A N 1
ATOM 687 C CA . ALA A 1 95 ? 10.698 -13.651 -13.424 1.00 97.94 95 ALA A CA 1
ATOM 688 C C . ALA A 1 95 ? 10.034 -12.315 -13.056 1.00 97.94 95 ALA A C 1
ATOM 690 O O . ALA A 1 95 ? 8.828 -12.162 -13.219 1.00 97.94 95 ALA A O 1
ATOM 691 N N . SER A 1 96 ? 10.817 -11.333 -12.600 1.00 95.94 96 SER A N 1
ATOM 692 C CA . SER A 1 96 ? 10.295 -10.011 -12.242 1.00 95.94 96 SER A CA 1
ATOM 693 C C . SER A 1 96 ? 9.769 -9.270 -13.465 1.00 95.94 96 SER A C 1
ATOM 695 O O . SER A 1 96 ? 8.676 -8.716 -13.410 1.00 95.94 96 SER A O 1
ATOM 697 N N . VAL A 1 97 ? 10.514 -9.291 -14.575 1.00 96.19 97 VAL A N 1
ATOM 698 C CA . VAL A 1 97 ? 10.073 -8.653 -15.822 1.00 96.19 97 VAL A CA 1
ATOM 699 C C . VAL A 1 97 ? 8.806 -9.317 -16.357 1.00 96.19 97 VAL A C 1
ATOM 701 O O . VAL A 1 97 ? 7.865 -8.606 -16.694 1.00 96.19 97 VAL A O 1
ATOM 704 N N . THR A 1 98 ? 8.748 -10.651 -16.354 1.00 96.62 98 THR A N 1
ATOM 705 C CA . THR A 1 98 ? 7.559 -11.398 -16.794 1.00 96.62 98 THR A CA 1
ATOM 706 C C . THR A 1 98 ? 6.347 -11.066 -15.925 1.00 96.62 98 THR A C 1
ATOM 708 O O . THR A 1 98 ? 5.311 -10.703 -16.460 1.00 96.62 98 THR A O 1
ATOM 711 N N . ALA A 1 99 ? 6.481 -11.083 -14.595 1.00 96.62 99 ALA A N 1
ATOM 712 C CA . ALA A 1 99 ? 5.371 -10.773 -13.691 1.00 96.62 99 ALA A CA 1
ATOM 713 C C . ALA A 1 99 ? 4.847 -9.335 -13.855 1.00 96.62 99 ALA A C 1
ATOM 715 O O . ALA A 1 99 ? 3.641 -9.107 -13.801 1.00 96.62 99 ALA A O 1
ATOM 716 N N . ILE A 1 100 ? 5.741 -8.361 -14.075 1.00 95.19 100 ILE A N 1
ATOM 717 C CA . ILE A 1 100 ? 5.351 -6.976 -14.377 1.00 95.19 100 ILE A CA 1
ATOM 718 C C . ILE A 1 100 ? 4.585 -6.934 -15.704 1.00 95.19 100 ILE A C 1
ATOM 720 O O . ILE A 1 100 ? 3.508 -6.349 -15.769 1.00 95.19 100 ILE A O 1
ATOM 724 N N . GLN A 1 101 ? 5.116 -7.572 -16.750 1.00 94.62 101 GLN A N 1
ATOM 725 C CA . GLN A 1 101 ? 4.477 -7.609 -18.065 1.00 94.62 101 GLN A CA 1
ATOM 726 C C . GLN A 1 101 ? 3.095 -8.261 -18.003 1.00 94.62 101 GLN A C 1
ATOM 728 O O . GLN A 1 101 ? 2.131 -7.621 -18.400 1.00 94.62 101 GLN A O 1
ATOM 733 N N . GLU A 1 102 ? 2.976 -9.463 -17.436 1.00 96.12 102 GLU A N 1
ATOM 734 C CA . GLU A 1 102 ? 1.706 -10.189 -17.289 1.00 96.12 102 GLU A CA 1
ATOM 735 C C . GLU A 1 102 ? 0.658 -9.384 -16.512 1.00 96.12 102 GLU A C 1
ATOM 737 O O . GLU A 1 102 ? -0.528 -9.421 -16.836 1.00 96.12 102 GLU A O 1
ATOM 742 N N . TYR A 1 103 ? 1.080 -8.634 -15.489 1.00 96.56 103 TYR A N 1
ATOM 743 C CA . TYR A 1 103 ? 0.160 -7.806 -14.718 1.00 96.56 103 TYR A CA 1
ATOM 744 C C . TYR A 1 103 ? -0.415 -6.651 -15.550 1.00 96.56 103 TYR A C 1
ATOM 746 O O . TYR A 1 103 ? -1.609 -6.365 -15.461 1.00 96.56 103 TYR A O 1
ATOM 754 N N . PHE A 1 104 ? 0.420 -5.981 -16.350 1.00 94.69 104 PHE A N 1
ATOM 755 C CA 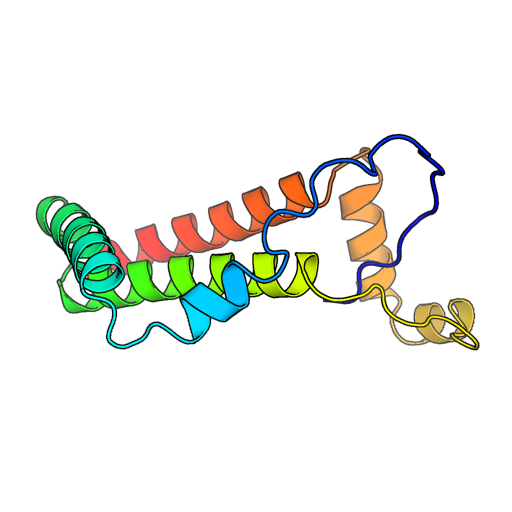. PHE A 1 104 ? 0.034 -4.784 -17.105 1.00 94.69 104 PHE A CA 1
ATOM 756 C C . PHE A 1 104 ? -0.497 -5.076 -18.522 1.00 94.69 104 PHE A C 1
ATOM 758 O O . PHE A 1 104 ? -1.252 -4.263 -19.054 1.00 94.69 104 PHE A O 1
ATOM 765 N N . GLU A 1 105 ? -0.195 -6.239 -19.113 1.00 91.19 105 GLU A N 1
ATOM 766 C CA . GLU A 1 105 ? -0.650 -6.681 -20.447 1.00 91.19 105 GLU A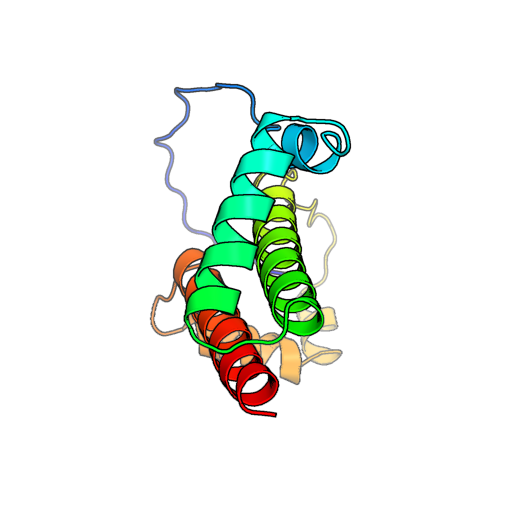 CA 1
ATOM 767 C C . GLU A 1 105 ? -2.172 -6.560 -20.697 1.00 91.19 105 GLU A C 1
ATOM 769 O O . GLU A 1 105 ? -2.550 -6.187 -21.809 1.00 91.19 105 GLU A O 1
ATOM 774 N N . PRO A 1 106 ? -3.079 -6.752 -19.711 1.00 89.88 106 PRO A N 1
ATOM 775 C CA . PRO A 1 106 ? -4.515 -6.549 -19.913 1.00 89.88 106 PRO A CA 1
ATOM 776 C C . PRO A 1 106 ? -4.934 -5.070 -20.015 1.00 89.88 106 PRO A C 1
ATOM 778 O O . PRO A 1 106 ? -6.128 -4.779 -19.974 1.00 89.88 106 PRO A O 1
ATOM 781 N N . GLY A 1 107 ? -3.985 -4.129 -20.072 1.00 93.31 107 GLY A N 1
ATOM 782 C CA . GLY A 1 107 ? -4.248 -2.691 -19.977 1.00 93.31 107 GLY A CA 1
ATOM 783 C C . GLY A 1 107 ? -4.545 -2.227 -18.550 1.00 93.31 107 GLY A C 1
ATOM 784 O O . GLY A 1 107 ? -5.229 -1.221 -18.364 1.00 93.31 107 GLY A O 1
ATOM 785 N N . ARG A 1 108 ? -4.073 -2.968 -17.536 1.00 94.75 108 ARG A N 1
ATOM 786 C CA . ARG A 1 108 ? -4.230 -2.577 -16.126 1.00 94.75 108 ARG A CA 1
ATOM 787 C C . ARG A 1 108 ? -3.402 -1.331 -15.827 1.00 94.75 108 ARG A C 1
ATOM 789 O O . ARG A 1 108 ? -2.363 -1.103 -16.435 1.00 94.75 108 ARG A O 1
ATOM 796 N N . SER A 1 109 ? -3.852 -0.538 -14.868 1.00 93.75 109 SER A N 1
ATOM 797 C CA . SER A 1 109 ? -3.199 0.699 -14.437 1.00 93.75 109 SER A CA 1
ATOM 798 C C . SER A 1 109 ? -2.426 0.530 -13.122 1.00 93.75 109 SER A C 1
ATOM 800 O O . SER A 1 109 ? -2.541 -0.484 -12.425 1.00 93.75 109 SER A O 1
ATOM 802 N N . VAL A 1 110 ? -1.640 1.545 -12.754 1.00 91.44 110 VAL A N 1
ATOM 803 C CA . VAL A 1 110 ? -1.000 1.623 -11.428 1.00 91.44 110 VAL A CA 1
ATOM 804 C C . VAL A 1 110 ? -2.053 1.721 -10.314 1.00 91.44 110 VAL A C 1
ATOM 806 O O . VAL A 1 110 ? -1.890 1.084 -9.274 1.00 91.44 110 VAL A O 1
ATOM 809 N N . ASP A 1 111 ? -3.176 2.402 -10.557 1.00 92.44 111 ASP A N 1
ATOM 810 C CA . ASP A 1 111 ? -4.318 2.438 -9.635 1.00 92.44 111 ASP A CA 1
ATOM 811 C C . ASP A 1 111 ? -4.904 1.043 -9.396 1.00 92.44 111 ASP A C 1
ATOM 813 O O . ASP A 1 111 ? -5.276 0.705 -8.269 1.00 92.44 111 ASP A O 1
ATOM 817 N N . ASP A 1 112 ? -4.987 0.214 -10.441 1.00 95.69 112 ASP A N 1
ATOM 818 C CA . ASP A 1 112 ? -5.436 -1.172 -10.299 1.00 95.69 112 ASP A CA 1
ATOM 819 C C . ASP A 1 112 ? -4.456 -1.968 -9.434 1.00 95.69 112 ASP A C 1
ATOM 821 O O . ASP A 1 112 ? -4.880 -2.736 -8.574 1.00 95.69 112 ASP A O 1
ATOM 825 N N . LEU A 1 113 ? -3.145 -1.755 -9.612 1.00 95.00 113 LEU A N 1
ATOM 826 C CA . LEU A 1 113 ? -2.108 -2.365 -8.771 1.00 95.00 113 LEU A CA 1
ATOM 827 C C . LEU A 1 113 ? -2.221 -1.952 -7.306 1.00 95.00 113 LEU A C 1
ATOM 829 O O . LEU A 1 113 ? -2.146 -2.814 -6.426 1.00 95.00 113 LEU A O 1
ATOM 833 N N . PHE A 1 114 ? -2.458 -0.670 -7.033 1.00 95.12 114 PHE A N 1
ATOM 834 C CA . PHE A 1 114 ? -2.709 -0.195 -5.677 1.00 95.12 114 PHE A CA 1
ATOM 835 C C . PHE A 1 114 ? -3.930 -0.881 -5.052 1.00 95.12 114 PHE A C 1
ATOM 837 O O . PHE A 1 114 ? -3.844 -1.392 -3.931 1.00 95.12 114 PHE A O 1
ATOM 844 N N . ARG A 1 115 ? -5.054 -0.942 -5.781 1.00 95.94 115 ARG A N 1
ATOM 845 C CA . ARG A 1 115 ? -6.292 -1.584 -5.304 1.00 95.94 115 ARG A CA 1
ATOM 846 C C . ARG A 1 115 ? -6.101 -3.072 -5.035 1.00 95.94 115 ARG A C 1
ATOM 848 O O . ARG A 1 115 ? -6.547 -3.546 -3.991 1.00 95.94 115 ARG A O 1
ATOM 855 N N . ASP A 1 116 ? -5.416 -3.788 -5.919 1.00 96.69 116 ASP A N 1
ATOM 856 C CA . ASP A 1 116 ? -5.127 -5.214 -5.752 1.00 96.69 116 ASP A CA 1
ATOM 857 C C . ASP A 1 116 ? -4.239 -5.473 -4.532 1.00 96.69 116 ASP A C 1
ATOM 859 O O . ASP A 1 116 ? -4.537 -6.341 -3.707 1.00 96.69 116 ASP A O 1
ATOM 863 N N . CYS A 1 117 ? -3.176 -4.685 -4.363 1.00 96.00 117 CYS A N 1
ATOM 864 C CA . CYS A 1 117 ? -2.297 -4.790 -3.200 1.00 96.00 117 CYS A CA 1
ATOM 865 C C . CYS A 1 117 ? -3.052 -4.483 -1.898 1.00 96.00 117 CYS A C 1
ATOM 867 O O . CYS A 1 117 ? -2.909 -5.205 -0.907 1.00 96.00 117 CYS A O 1
ATOM 869 N N . LEU A 1 118 ? -3.906 -3.456 -1.899 1.00 95.06 118 LEU A N 1
ATOM 870 C CA . LEU A 1 118 ? -4.739 -3.120 -0.748 1.00 95.06 118 LEU A CA 1
ATOM 871 C C . LEU A 1 118 ? -5.755 -4.229 -0.439 1.00 95.06 118 LEU A C 1
ATOM 873 O O . LEU A 1 118 ? -5.966 -4.553 0.730 1.00 95.06 118 LEU A O 1
ATOM 877 N N . ALA A 1 119 ? -6.345 -4.855 -1.458 1.00 95.62 119 ALA A N 1
ATOM 878 C CA . ALA A 1 119 ? -7.242 -5.991 -1.278 1.00 95.62 119 ALA A CA 1
ATOM 879 C C . ALA A 1 119 ? -6.532 -7.168 -0.588 1.00 95.62 119 ALA A C 1
ATOM 881 O O . ALA A 1 119 ? -7.102 -7.777 0.319 1.00 95.62 119 ALA A O 1
ATOM 882 N N . VAL A 1 120 ? -5.269 -7.439 -0.938 1.00 95.44 120 VAL A N 1
ATOM 883 C CA . VAL A 1 120 ? -4.438 -8.447 -0.256 1.00 95.44 120 VAL A CA 1
ATOM 884 C C . VAL A 1 120 ? -4.192 -8.072 1.209 1.00 95.44 120 VAL A C 1
ATOM 886 O O . VAL A 1 120 ? -4.366 -8.915 2.092 1.00 95.44 120 VAL A O 1
ATOM 889 N N . VAL A 1 121 ? -3.848 -6.810 1.495 1.00 91.81 121 VAL A N 1
ATOM 890 C CA . VAL A 1 121 ? -3.662 -6.315 2.874 1.00 91.81 121 VAL A CA 1
ATOM 891 C C . VAL A 1 121 ? -4.940 -6.492 3.700 1.00 91.81 121 VAL A C 1
ATOM 893 O O . VAL A 1 121 ? -4.888 -7.010 4.817 1.00 91.81 121 VAL A O 1
ATOM 896 N N . ILE A 1 122 ? -6.097 -6.117 3.148 1.00 90.38 122 ILE A N 1
ATOM 897 C CA . ILE A 1 122 ? -7.401 -6.243 3.813 1.00 90.38 122 ILE A CA 1
ATOM 898 C C . ILE A 1 122 ? -7.759 -7.714 4.045 1.00 90.38 122 ILE A C 1
ATOM 900 O O . ILE A 1 122 ? -8.206 -8.076 5.136 1.00 90.38 122 ILE A O 1
ATOM 904 N N . ALA A 1 123 ? -7.539 -8.581 3.054 1.00 92.00 123 ALA A N 1
ATOM 905 C CA . ALA A 1 123 ? -7.786 -10.012 3.192 1.00 92.00 123 ALA A CA 1
ATOM 906 C C . ALA A 1 123 ? -6.934 -10.625 4.317 1.00 92.00 123 ALA A C 1
ATOM 908 O O . ALA A 1 123 ? -7.453 -11.382 5.139 1.00 92.00 123 ALA A O 1
ATOM 909 N N . GLY A 1 124 ? -5.654 -10.245 4.410 1.00 89.25 124 GLY A N 1
ATOM 910 C CA . GLY A 1 124 ? -4.770 -10.647 5.506 1.00 89.25 124 GLY A CA 1
ATOM 911 C C . GLY A 1 124 ? -5.239 -10.126 6.869 1.00 89.25 124 GLY A C 1
ATOM 912 O O . GLY A 1 124 ? -5.314 -10.889 7.833 1.00 89.25 124 GLY A O 1
ATOM 913 N N . ALA A 1 125 ? -5.640 -8.854 6.945 1.00 86.75 125 ALA A N 1
ATOM 914 C CA . ALA A 1 125 ? -6.180 -8.245 8.161 1.00 86.75 125 ALA A CA 1
ATOM 915 C C . ALA A 1 125 ? -7.434 -8.973 8.675 1.00 86.75 125 ALA A C 1
ATOM 917 O O . ALA A 1 125 ? -7.569 -9.202 9.877 1.00 86.75 125 ALA A O 1
ATOM 918 N N . ALA A 1 126 ? -8.322 -9.403 7.774 1.00 84.94 126 ALA A N 1
ATOM 919 C CA . ALA A 1 126 ? -9.516 -10.164 8.132 1.00 84.94 126 ALA A CA 1
ATOM 920 C C . ALA A 1 126 ? -9.194 -11.545 8.728 1.00 84.94 126 ALA A C 1
ATOM 922 O O . ALA A 1 126 ? -9.988 -12.071 9.504 1.00 84.94 126 ALA A O 1
ATOM 923 N N . VAL A 1 127 ? -8.057 -12.154 8.373 1.00 87.25 127 VAL A N 1
ATOM 924 C CA . VAL A 1 127 ? -7.594 -13.410 8.986 1.00 87.25 127 VAL A CA 1
ATOM 925 C C . VAL A 1 127 ? -7.081 -13.162 10.401 1.00 87.25 127 VAL A C 1
ATOM 927 O O . VAL A 1 127 ? -7.451 -13.904 11.307 1.00 87.25 127 VAL A O 1
ATOM 930 N N . VAL A 1 128 ? -6.275 -12.113 10.590 1.00 77.69 128 VAL A N 1
ATOM 931 C CA . VAL A 1 128 ? -5.705 -11.749 11.897 1.00 77.69 128 VAL A CA 1
ATOM 932 C C . VAL A 1 128 ? -6.798 -11.341 12.885 1.00 77.69 128 VAL A C 1
ATOM 934 O O . VAL A 1 128 ? -6.796 -11.810 14.012 1.00 77.69 128 VAL A O 1
ATOM 937 N N . GLY A 1 129 ? -7.780 -10.542 12.457 1.00 68.12 129 GLY A N 1
ATOM 938 C CA . GLY A 1 129 ? -8.850 -10.047 13.332 1.00 68.12 129 GLY A CA 1
ATOM 939 C C . GLY A 1 129 ? -9.884 -11.089 13.781 1.00 68.12 129 GLY A C 1
ATOM 940 O O . GLY A 1 129 ? -10.804 -10.734 14.510 1.00 68.12 129 GLY A O 1
ATOM 941 N N . ARG A 1 130 ? -9.777 -12.347 13.330 1.00 66.12 130 ARG A N 1
ATOM 942 C CA . ARG A 1 130 ? -10.622 -13.472 13.780 1.00 66.12 130 ARG A CA 1
ATOM 943 C C . ARG A 1 130 ? -9.968 -14.330 14.870 1.00 66.12 130 ARG A C 1
ATOM 945 O O . ARG A 1 130 ? -10.594 -15.299 15.301 1.00 66.12 130 ARG A O 1
ATOM 952 N N . GLN A 1 131 ? -8.722 -14.036 15.235 1.00 57.09 131 GLN A N 1
ATOM 953 C CA . GLN A 1 131 ? -7.981 -14.716 16.302 1.00 57.09 131 GLN A CA 1
ATOM 954 C C . GLN A 1 131 ? -8.171 -13.988 17.632 1.00 57.09 131 GLN A C 1
ATOM 956 O O . GLN A 1 131 ? -8.177 -14.695 18.663 1.00 57.09 131 GLN A O 1
#

Foldseek 3Di:
DDQPDPDDDDPPDPDDPDPLCVLVCVVVPPVDPVVVVVLVVQLVVLVVVQFPSVLSNVLSVVLSCLVSVLSVVVSDDDDDCVPPDPVVVCVVCVPVVVVSCVVPVVVDDVVNVSVVVVVVSVVVSVVNRVD

InterPro domains:
  IPR036271 Tetracyclin repressor-like, C-terminal domain superfamily [SSF48498] (21-127)

Secondary structure (DSSP, 8-state):
-----------------S-TTHHHHHHH-TT-HHHHHHHHHHHHHHHHTT--HHHHHHHHHHHHHHHHHHHHHHTSPPP--TT--HHHHHHH-HHHHHHHHHHHTTT--HHHHHHHHHHHHHHHHHHHTT-

Sequence (131 aa):
MLVVATGGDDPAGAEQAGDLNGARVVSAAHLSLKLAAISELAISSLAERGVSLRDARIIALTVERFTVGHVLEEQSPPPDVTGFDLETFRAAHPASVTAIQEYFEPGRSVDDLFRDCLAVVIAGAAVVGRQ

Radius of gyration: 18.87 Å; chains: 1; bounding box: 39×38×45 Å

pLDDT: mean 84.0, std 19.96, range [27.08, 98.19]

Organism: NCBI:txid1572659